Protein AF-A0AAU1J8G9-F1 (afdb_monomer)

Sequence (171 aa):
MGAATAKGRSGSGVTAVNTVGAALVTLKVFKEPTAASVRTTIDVSLQAAAEKAVHDQRVGGKPAGVVSIDRPNGHVRAVAYDGPDGDIVVNAAKAPGSTMKISTSAALFDQAGMTPDSTGSLQHDAGGLRRGVPQRGGRAGQPERHAPAGVRRVLLYRLRQGRFRPPRPRW

Secondary structure (DSSP, 8-state):
-----EEEEP-EEEEEE-TTS-EEEEEEEEEPPEEE-------HHHHHHHHHHHT-GGGTT--EEEEEEETTTTEEEEEEEESTTS-TTTS-----GGGGHHHHHHHHHHHH---TT-----------------------------PPP----------------------

Structure (mmCIF, N/CA/C/O backbone):
data_AF-A0AAU1J8G9-F1
#
_entry.id   AF-A0AAU1J8G9-F1
#
loop_
_atom_site.group_PDB
_atom_site.id
_atom_site.type_symbol
_atom_site.label_atom_id
_atom_site.label_alt_id
_atom_site.label_comp_id
_atom_site.label_asym_id
_atom_site.label_entity_id
_atom_site.label_seq_id
_atom_site.pdbx_PDB_ins_code
_atom_site.Cartn_x
_atom_site.Cartn_y
_atom_site.Cartn_z
_atom_site.occupancy
_atom_site.B_iso_or_equiv
_atom_site.auth_seq_id
_atom_site.auth_comp_id
_atom_site.auth_asym_id
_atom_site.auth_atom_id
_atom_site.pdbx_PDB_model_num
ATOM 1 N N . MET A 1 1 ? -6.544 -7.045 19.266 1.00 33.72 1 MET A N 1
ATOM 2 C CA . MET A 1 1 ? -7.424 -7.272 18.098 1.00 33.72 1 MET A CA 1
ATOM 3 C C . MET A 1 1 ? -8.223 -6.001 17.860 1.00 33.72 1 MET A C 1
ATOM 5 O O . MET A 1 1 ? -9.094 -5.701 18.662 1.00 33.72 1 MET A O 1
ATOM 9 N N . GLY A 1 2 ? -7.885 -5.214 16.839 1.00 35.06 2 GLY A N 1
ATOM 10 C CA . GLY A 1 2 ? -8.663 -4.033 16.455 1.00 35.06 2 GLY A CA 1
ATOM 11 C C . GLY A 1 2 ? -9.574 -4.392 15.290 1.00 35.06 2 GLY A C 1
ATOM 12 O O . GLY A 1 2 ? -9.116 -4.442 14.154 1.00 35.06 2 GLY A O 1
ATOM 13 N N . ALA A 1 3 ? -10.838 -4.710 15.561 1.00 38.41 3 ALA A N 1
ATOM 14 C CA . ALA A 1 3 ? -11.833 -4.852 14.505 1.00 38.41 3 ALA A CA 1
ATOM 15 C C . ALA A 1 3 ? -12.277 -3.445 14.085 1.00 38.41 3 ALA A C 1
ATOM 17 O O . ALA A 1 3 ? -12.846 -2.712 14.890 1.00 38.41 3 ALA A O 1
ATOM 18 N N . ALA A 1 4 ? -12.006 -3.055 12.839 1.00 49.69 4 ALA A N 1
ATOM 19 C CA . ALA A 1 4 ? -12.605 -1.856 12.270 1.00 49.69 4 ALA A CA 1
ATOM 20 C C . ALA A 1 4 ? -14.124 -2.066 12.176 1.00 49.69 4 ALA A C 1
ATOM 22 O O . ALA A 1 4 ? -14.587 -3.024 11.550 1.00 49.69 4 ALA A O 1
ATOM 23 N N . THR A 1 5 ? -14.905 -1.198 12.816 1.00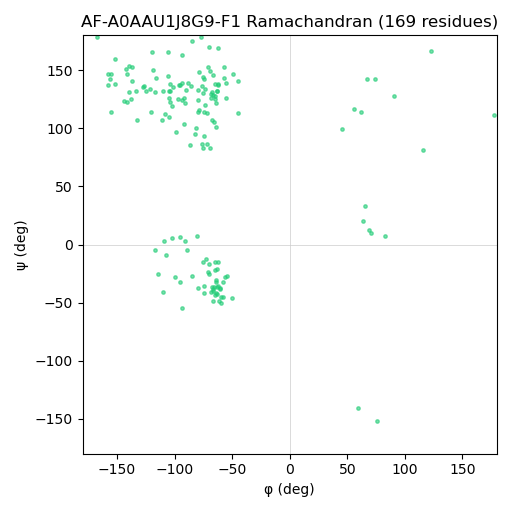 46.81 5 THR A N 1
ATOM 24 C CA . THR A 1 5 ? -16.365 -1.303 12.833 1.00 46.81 5 THR A CA 1
ATOM 25 C C . THR A 1 5 ? -16.914 -0.876 11.474 1.00 46.81 5 THR A C 1
ATOM 27 O O . THR A 1 5 ? -17.137 0.307 11.221 1.00 46.81 5 THR A O 1
ATOM 30 N N . ALA A 1 6 ? -17.131 -1.829 10.566 1.00 63.34 6 ALA A N 1
ATOM 31 C CA . ALA A 1 6 ? -17.931 -1.546 9.383 1.00 63.34 6 ALA A CA 1
ATOM 32 C C . ALA A 1 6 ? -19.378 -1.271 9.805 1.00 63.34 6 ALA A C 1
ATOM 34 O O . ALA A 1 6 ? -19.894 -1.851 10.767 1.00 63.34 6 ALA A O 1
ATOM 35 N N . LYS A 1 7 ? -20.046 -0.364 9.085 1.00 68.94 7 LYS A N 1
ATOM 36 C CA . LYS A 1 7 ? -21.428 0.002 9.387 1.00 68.94 7 LYS A CA 1
ATOM 37 C C . LYS A 1 7 ? -22.326 -1.214 9.143 1.00 68.94 7 LYS A C 1
ATOM 39 O O . LYS A 1 7 ? -22.566 -1.608 8.005 1.00 68.94 7 LYS A O 1
ATOM 44 N N . GLY A 1 8 ? -22.769 -1.823 10.238 1.00 72.38 8 GLY A N 1
ATOM 45 C CA . GLY A 1 8 ? -23.699 -2.942 10.240 1.00 72.38 8 GLY A CA 1
ATOM 46 C C . GLY A 1 8 ? -25.061 -2.587 9.641 1.00 72.38 8 GLY A C 1
ATOM 47 O O . GLY A 1 8 ? -25.383 -1.415 9.425 1.00 72.38 8 GLY A O 1
ATOM 48 N N . ARG A 1 9 ? -25.896 -3.598 9.391 1.00 82.81 9 ARG A N 1
ATOM 49 C CA . ARG A 1 9 ? -27.294 -3.359 9.002 1.00 82.81 9 ARG A CA 1
ATOM 50 C C . ARG A 1 9 ? -28.095 -2.941 10.228 1.00 82.81 9 ARG A C 1
ATOM 52 O O . ARG A 1 9 ? -28.062 -3.631 11.243 1.00 82.81 9 ARG A O 1
ATOM 59 N N . SER A 1 10 ? -28.844 -1.847 10.105 1.00 82.88 10 SER A N 1
ATOM 60 C CA . SER A 1 10 ? -29.753 -1.393 11.157 1.00 82.88 10 SER A CA 1
ATOM 61 C C . SER A 1 10 ? -30.841 -2.431 11.434 1.00 82.88 10 SER A C 1
ATOM 63 O O . SER A 1 10 ? -31.419 -3.015 10.509 1.00 82.88 10 SER A O 1
ATOM 65 N N . GLY A 1 11 ? -31.116 -2.626 12.721 1.00 80.81 11 GLY A N 1
ATOM 66 C CA . GLY A 1 11 ? -32.290 -3.336 13.208 1.00 80.81 11 GLY A CA 1
ATOM 67 C C . GLY A 1 11 ? -33.514 -2.423 13.304 1.00 80.81 11 GLY A C 1
ATOM 68 O O . GLY A 1 11 ? -33.422 -1.214 13.092 1.00 80.81 11 GLY A O 1
ATOM 69 N N . SER A 1 12 ? -34.660 -3.002 13.645 1.00 85.50 12 SER A N 1
ATOM 70 C CA . SER A 1 12 ? -35.920 -2.288 13.874 1.00 85.50 12 SER A CA 1
ATOM 71 C C . SER A 1 12 ? -36.629 -2.842 15.107 1.00 85.50 12 SER A C 1
ATOM 73 O O . SER A 1 12 ? -36.658 -4.057 15.312 1.00 85.50 12 SER A O 1
ATOM 75 N N . GLY A 1 13 ? -37.239 -1.965 15.901 1.00 86.25 13 GLY A N 1
ATOM 76 C CA . GLY A 1 13 ? -37.965 -2.318 17.119 1.00 86.25 13 GLY A CA 1
ATOM 77 C C . GLY A 1 13 ? -38.807 -1.155 17.639 1.00 86.25 13 GLY A C 1
ATOM 78 O O . GLY A 1 13 ? -38.809 -0.075 17.050 1.00 86.25 13 GLY A O 1
ATOM 79 N N . VAL A 1 14 ? -39.521 -1.393 18.736 1.00 86.50 14 VAL A N 1
ATOM 80 C CA . VAL A 1 14 ? -40.373 -0.416 19.421 1.00 86.50 14 VAL A CA 1
ATOM 81 C C . VAL A 1 14 ? -39.839 -0.184 20.825 1.00 86.50 14 VAL A C 1
ATOM 83 O O . VAL A 1 14 ? -39.609 -1.132 21.581 1.00 86.50 14 VAL A O 1
ATOM 86 N N . THR A 1 15 ? -39.697 1.086 21.181 1.00 85.81 15 THR A N 1
ATOM 87 C CA . THR A 1 15 ? -39.261 1.559 22.495 1.00 85.81 15 THR A CA 1
ATOM 88 C C . THR A 1 15 ? -40.339 2.450 23.091 1.00 85.81 15 THR A C 1
ATOM 90 O O . THR A 1 15 ? -40.854 3.343 22.421 1.00 85.81 15 THR A O 1
ATOM 93 N N . ALA A 1 16 ? -40.668 2.230 24.362 1.00 86.19 16 ALA A N 1
ATOM 94 C CA . ALA A 1 16 ? -41.433 3.201 25.129 1.00 86.19 16 ALA A CA 1
ATOM 95 C C . ALA A 1 16 ? -40.520 4.386 25.464 1.00 86.19 16 ALA A C 1
ATOM 97 O O . ALA A 1 16 ? -39.386 4.182 25.903 1.00 86.19 16 ALA A O 1
ATOM 98 N N . VAL A 1 17 ? -41.008 5.609 25.271 1.00 90.06 17 VAL A N 1
ATOM 99 C CA . VAL A 1 17 ? -40.298 6.846 25.621 1.00 90.06 17 VAL A CA 1
ATOM 100 C C . VAL A 1 17 ? -41.093 7.632 26.660 1.00 90.06 17 VAL A C 1
ATOM 102 O O . VAL A 1 17 ? -42.319 7.538 26.705 1.00 90.06 17 VAL A O 1
ATOM 105 N N . ASN A 1 18 ? -40.405 8.389 27.511 1.00 87.75 18 ASN A N 1
ATOM 106 C CA . ASN A 1 18 ? -41.048 9.301 28.452 1.00 87.75 18 ASN A CA 1
ATOM 107 C C . ASN A 1 18 ? -41.535 10.586 27.750 1.00 87.75 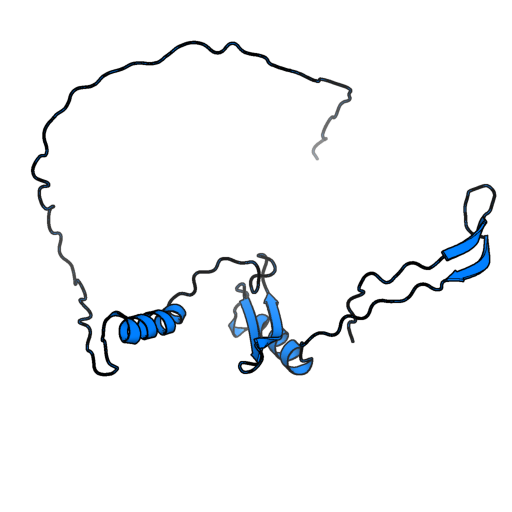18 ASN A C 1
ATOM 109 O O . ASN A 1 18 ? -41.311 10.793 26.557 1.00 87.75 18 ASN A O 1
ATOM 113 N N . THR A 1 19 ? -42.171 11.483 28.504 1.00 85.94 19 THR A N 1
ATOM 114 C CA . THR A 1 19 ? -42.718 12.758 28.000 1.00 85.94 19 THR A CA 1
ATOM 115 C C . THR A 1 19 ? -41.671 13.721 27.435 1.00 85.94 19 THR A C 1
ATOM 117 O O . THR A 1 19 ? -42.030 14.655 26.725 1.00 85.94 19 THR A O 1
ATOM 120 N N . VAL A 1 20 ? -40.386 13.490 27.708 1.00 88.25 20 VAL A N 1
ATOM 121 C CA . VAL A 1 20 ? -39.252 14.284 27.205 1.00 88.25 20 VAL A CA 1
ATOM 122 C C . VAL A 1 20 ? -38.537 13.567 26.045 1.00 88.25 20 VAL A C 1
ATOM 124 O O . VAL A 1 20 ? -37.502 14.025 25.567 1.00 88.25 20 VAL A O 1
ATOM 127 N N . GLY A 1 21 ? -39.077 12.433 25.579 1.00 78.12 21 GLY A N 1
ATOM 128 C CA . GLY A 1 21 ? -38.540 11.645 24.469 1.00 78.12 21 GLY A CA 1
ATOM 129 C C . GLY A 1 21 ? -37.400 10.690 24.841 1.00 78.12 21 GLY A C 1
ATOM 130 O O . GLY A 1 21 ? -36.819 10.070 23.952 1.00 78.12 21 GLY A O 1
ATOM 131 N N . ALA A 1 22 ? -37.074 10.531 26.127 1.00 80.38 22 ALA A N 1
ATOM 132 C CA . ALA A 1 22 ? -36.039 9.595 26.561 1.00 80.38 22 ALA A CA 1
ATOM 133 C C . ALA A 1 22 ? -36.578 8.158 26.597 1.00 80.38 22 ALA A C 1
ATOM 135 O O . ALA A 1 22 ? -37.654 7.907 27.141 1.00 80.38 22 ALA A O 1
ATOM 136 N N . ALA A 1 23 ? -35.827 7.209 26.036 1.00 81.44 23 ALA A N 1
ATOM 137 C CA . ALA A 1 23 ? -36.204 5.798 26.017 1.00 81.44 23 ALA A CA 1
ATOM 138 C C . ALA A 1 23 ? -36.238 5.203 27.434 1.00 81.44 23 ALA A C 1
ATOM 140 O O . ALA A 1 23 ? -35.267 5.305 28.179 1.00 81.44 23 ALA A O 1
ATOM 141 N N . LEU A 1 24 ? -37.359 4.571 27.784 1.00 83.44 24 LEU A N 1
ATOM 142 C CA . LEU A 1 24 ? -37.583 3.881 29.055 1.00 83.44 24 LEU A CA 1
ATOM 143 C C . LEU A 1 24 ? -37.247 2.394 28.935 1.00 83.44 24 LEU A C 1
ATOM 145 O O . LEU A 1 24 ? -36.453 1.868 29.708 1.00 83.44 24 LEU A O 1
ATOM 149 N N . VAL A 1 25 ? -37.858 1.710 27.963 1.00 81.38 25 VAL A N 1
ATOM 150 C CA . VAL A 1 25 ? -37.674 0.269 27.753 1.00 81.38 25 VAL A CA 1
ATOM 151 C C . VAL A 1 25 ? -37.974 -0.122 26.308 1.00 81.38 25 VAL A C 1
ATOM 153 O O . VAL A 1 25 ? -38.902 0.398 25.684 1.00 81.38 25 VAL A O 1
ATOM 156 N N . THR A 1 26 ? -37.193 -1.058 25.770 1.00 81.31 26 THR A N 1
ATOM 157 C CA . THR A 1 26 ? -37.462 -1.681 24.470 1.00 81.31 26 THR A CA 1
ATOM 158 C C . THR A 1 26 ? -38.522 -2.755 24.644 1.00 81.31 26 THR A C 1
ATOM 160 O O . THR A 1 26 ? -38.290 -3.764 25.301 1.00 81.31 26 THR A O 1
ATOM 163 N N . LEU A 1 27 ? -39.692 -2.536 24.050 1.00 84.25 27 LEU A N 1
ATOM 164 C CA . LEU A 1 27 ? -40.839 -3.434 24.168 1.00 84.25 27 LEU A CA 1
ATOM 165 C C . LEU A 1 27 ? -40.709 -4.635 23.232 1.00 84.25 27 LEU A C 1
ATOM 167 O O . LEU A 1 27 ? -41.101 -5.751 23.574 1.00 84.25 27 LEU A O 1
ATOM 171 N N . LYS A 1 28 ? -40.174 -4.410 22.028 1.00 82.00 28 LYS A N 1
ATOM 172 C CA . LYS A 1 28 ? -40.033 -5.468 21.028 1.00 82.00 28 LYS A CA 1
ATOM 173 C C . LYS A 1 28 ? -38.959 -5.131 20.008 1.00 82.00 28 LYS A C 1
ATOM 175 O O . LYS A 1 28 ? -38.917 -4.017 19.496 1.00 82.00 28 LYS A O 1
ATOM 180 N N . VAL A 1 29 ? -38.145 -6.118 19.657 1.00 85.56 29 VAL A N 1
ATOM 181 C CA . VAL A 1 29 ? -37.242 -6.062 18.503 1.00 85.56 29 VAL A CA 1
ATOM 182 C C . VAL A 1 29 ? -37.837 -6.938 17.403 1.00 85.56 29 VAL A C 1
ATOM 184 O O . VAL A 1 29 ? -38.171 -8.095 17.647 1.00 85.56 29 VAL A O 1
ATOM 187 N N . PHE A 1 30 ? -38.013 -6.374 16.208 1.00 85.62 30 PHE A N 1
ATOM 188 C CA . PHE A 1 30 ? -38.502 -7.094 15.024 1.00 85.62 30 PHE A CA 1
ATOM 189 C C . PHE A 1 30 ? -37.356 -7.596 14.150 1.00 85.62 30 PHE A C 1
ATOM 191 O O . PHE A 1 30 ? -37.468 -8.630 13.500 1.00 85.62 30 PHE A O 1
ATOM 198 N N . LYS A 1 31 ? -36.253 -6.847 14.124 1.00 86.69 31 LYS A N 1
ATOM 199 C CA . LYS A 1 31 ? -35.049 -7.194 13.381 1.00 86.69 31 LYS A CA 1
ATOM 200 C C . LYS A 1 31 ? -33.843 -6.750 14.179 1.00 86.69 31 LYS A C 1
ATOM 202 O O . LYS A 1 31 ? -33.732 -5.571 14.508 1.00 86.69 31 LYS A O 1
ATOM 207 N N . GLU A 1 32 ? -32.948 -7.678 14.471 1.00 83.94 32 GLU A N 1
ATOM 208 C CA . GLU A 1 32 ? -31.725 -7.357 15.193 1.00 83.94 32 GLU A CA 1
ATOM 209 C C . GLU A 1 32 ? -30.725 -6.622 14.289 1.00 83.94 32 GLU A C 1
ATOM 211 O O . GLU A 1 32 ? -30.619 -6.933 13.095 1.00 83.94 32 GLU A O 1
ATOM 216 N N . PRO A 1 33 ? -29.984 -5.637 14.826 1.00 79.69 33 PRO A N 1
ATOM 217 C CA . PRO A 1 33 ? -28.862 -5.051 14.114 1.00 79.69 33 PRO A CA 1
ATOM 218 C C . PRO A 1 33 ? -27.787 -6.115 13.890 1.00 79.69 33 PRO A C 1
ATOM 220 O O . PRO A 1 33 ? -27.393 -6.815 14.818 1.00 79.69 33 PRO A O 1
ATOM 223 N N . THR A 1 34 ? -27.271 -6.219 12.669 1.00 84.62 34 THR A N 1
ATOM 224 C CA . THR A 1 34 ? -26.154 -7.125 12.371 1.00 84.62 34 THR A CA 1
ATOM 225 C C . THR A 1 34 ? -24.877 -6.313 12.276 1.00 84.62 34 THR A C 1
ATOM 227 O O . THR A 1 34 ? -24.779 -5.445 11.407 1.00 84.62 34 THR A O 1
ATOM 230 N N . ALA A 1 35 ? -23.895 -6.600 13.131 1.00 80.94 35 ALA A N 1
ATOM 231 C CA . ALA A 1 35 ? -22.566 -6.008 13.022 1.00 80.94 35 ALA A CA 1
ATOM 232 C C . ALA A 1 35 ? -21.912 -6.419 11.694 1.00 80.94 35 ALA A C 1
ATOM 234 O O . ALA A 1 35 ? -21.999 -7.577 11.286 1.00 80.94 35 ALA A O 1
ATOM 235 N N . ALA A 1 36 ? -21.265 -5.477 11.009 1.00 79.44 36 ALA A N 1
ATOM 236 C CA . ALA A 1 36 ? -20.472 -5.811 9.836 1.00 79.44 36 ALA A CA 1
ATOM 237 C C . ALA A 1 36 ? -19.034 -6.122 10.263 1.00 79.44 36 ALA A C 1
ATOM 239 O O . ALA A 1 36 ? -18.423 -5.375 11.027 1.00 79.44 36 ALA A O 1
ATOM 240 N N . SER A 1 37 ? -18.497 -7.225 9.747 1.00 83.88 37 SER A N 1
ATOM 241 C CA . SER A 1 37 ? -17.096 -7.605 9.906 1.00 83.88 37 SER A CA 1
ATOM 242 C C . SER A 1 37 ? -16.337 -7.335 8.613 1.00 83.88 37 SER A C 1
ATOM 244 O O . SER A 1 37 ? -16.775 -7.765 7.544 1.00 83.88 37 SER A O 1
ATOM 246 N N . VAL A 1 38 ? -15.177 -6.688 8.708 1.00 87.31 38 VAL A N 1
ATOM 247 C CA . VAL A 1 38 ? -14.237 -6.553 7.590 1.00 87.31 38 VAL A CA 1
ATOM 248 C C . VAL A 1 38 ? -13.089 -7.518 7.817 1.00 87.31 38 VAL A C 1
ATOM 250 O O . VAL A 1 38 ? -12.415 -7.454 8.844 1.00 87.31 38 VAL A O 1
ATOM 253 N N . ARG A 1 39 ? -12.857 -8.408 6.852 1.00 90.69 39 ARG A N 1
ATOM 254 C CA . ARG A 1 39 ? -11.647 -9.227 6.818 1.00 90.69 39 ARG A CA 1
ATOM 255 C C . ARG A 1 39 ? -10.597 -8.497 5.993 1.00 90.69 39 ARG A C 1
ATOM 257 O O . ARG A 1 39 ? -10.864 -8.129 4.854 1.00 90.69 39 ARG A O 1
ATOM 264 N N . THR A 1 40 ? -9.419 -8.302 6.568 1.00 94.06 40 THR A N 1
ATOM 265 C CA . THR A 1 40 ? -8.280 -7.682 5.886 1.00 94.06 40 THR A CA 1
ATOM 266 C C . THR A 1 40 ? -7.240 -8.739 5.521 1.00 94.06 40 THR A C 1
ATOM 268 O O . THR A 1 40 ? -7.275 -9.870 6.012 1.00 94.06 40 THR A O 1
ATOM 271 N N . THR A 1 41 ? -6.307 -8.366 4.650 1.00 96.88 41 THR A N 1
ATOM 272 C CA . THR A 1 41 ? -5.125 -9.167 4.298 1.00 96.88 41 THR A CA 1
ATOM 273 C C . THR A 1 41 ? -3.915 -8.857 5.184 1.00 96.88 41 THR A C 1
ATOM 275 O O . THR A 1 41 ? -2.835 -9.407 4.964 1.00 96.88 41 THR A O 1
ATOM 278 N N . ILE A 1 42 ? -4.088 -7.972 6.171 1.00 97.31 42 ILE A N 1
ATOM 279 C CA . ILE A 1 42 ? -3.020 -7.516 7.055 1.00 97.31 42 ILE A CA 1
ATOM 280 C C . ILE A 1 42 ? -2.549 -8.674 7.926 1.00 97.31 42 ILE A C 1
ATOM 282 O O . ILE A 1 42 ? -3.334 -9.348 8.594 1.00 97.31 42 ILE A O 1
ATOM 286 N N . ASP A 1 43 ? -1.242 -8.875 7.916 1.00 97.62 43 ASP A N 1
ATOM 287 C CA . ASP A 1 43 ? -0.555 -9.791 8.798 1.00 97.62 43 ASP A CA 1
ATOM 288 C C . ASP A 1 43 ? -0.129 -9.041 10.061 1.00 97.62 43 ASP A C 1
ATOM 290 O O . ASP A 1 43 ? 0.586 -8.042 9.997 1.00 97.62 43 ASP A O 1
ATOM 294 N N . VAL A 1 44 ? -0.584 -9.515 11.219 1.00 97.31 44 VAL A N 1
ATOM 295 C CA . VAL A 1 44 ? -0.397 -8.816 12.498 1.00 97.31 44 VAL A CA 1
ATOM 296 C C . VAL A 1 44 ? 1.082 -8.691 12.866 1.00 97.31 44 VAL A C 1
ATOM 298 O O . VAL A 1 44 ? 1.498 -7.665 13.404 1.00 97.31 44 VAL A O 1
ATOM 301 N N . SER A 1 45 ? 1.890 -9.707 12.560 1.00 97.88 45 SER A N 1
ATOM 302 C CA . SER A 1 45 ? 3.315 -9.701 12.885 1.00 97.88 45 SER A CA 1
ATOM 303 C C . SER A 1 45 ? 4.090 -8.767 11.961 1.00 97.88 45 SER A C 1
ATOM 305 O O . SER A 1 45 ? 4.928 -8.000 12.441 1.00 97.88 45 SER A O 1
ATOM 307 N N . LEU A 1 46 ? 3.786 -8.767 10.657 1.00 97.75 46 LEU A N 1
ATOM 308 C CA . LEU A 1 46 ? 4.396 -7.802 9.735 1.00 97.75 46 LEU A CA 1
ATOM 309 C C . LEU A 1 46 ? 3.958 -6.367 10.039 1.00 97.75 46 LEU A C 1
ATOM 311 O O . LEU A 1 46 ? 4.773 -5.455 9.925 1.00 97.75 46 LEU A O 1
ATOM 315 N N . GLN A 1 47 ? 2.707 -6.162 10.450 1.00 98.12 47 GLN A N 1
ATOM 316 C CA . GLN A 1 47 ? 2.198 -4.843 10.814 1.00 98.12 47 GLN A CA 1
ATOM 317 C C . GLN A 1 47 ? 2.964 -4.255 12.006 1.00 98.12 47 GLN A C 1
ATOM 319 O O . GLN A 1 47 ? 3.476 -3.142 11.913 1.00 98.12 47 GLN A O 1
ATOM 324 N N . ALA A 1 48 ? 3.142 -5.032 13.079 1.00 98.19 48 ALA A N 1
ATOM 325 C CA . ALA A 1 48 ? 3.924 -4.601 14.239 1.00 98.19 48 ALA A CA 1
ATOM 326 C C . ALA A 1 48 ? 5.391 -4.293 13.874 1.00 98.19 48 ALA A C 1
ATOM 328 O O . ALA A 1 48 ? 5.991 -3.345 14.385 1.00 98.19 48 ALA A O 1
ATOM 329 N N . ALA A 1 49 ? 5.978 -5.075 12.962 1.00 98.19 49 ALA A N 1
ATOM 330 C CA . ALA A 1 49 ? 7.324 -4.813 12.461 1.00 98.19 49 ALA A CA 1
ATOM 331 C C . ALA A 1 49 ? 7.397 -3.519 11.629 1.00 98.19 49 ALA A C 1
ATOM 333 O O . ALA A 1 49 ? 8.357 -2.761 11.772 1.00 98.19 49 ALA A O 1
ATOM 334 N N . ALA A 1 50 ? 6.393 -3.248 10.792 1.00 97.31 50 ALA A N 1
ATOM 335 C CA . ALA A 1 50 ? 6.316 -2.030 9.988 1.00 97.31 50 ALA A CA 1
ATOM 336 C C . ALA A 1 50 ? 6.176 -0.777 10.867 1.00 97.31 50 ALA A C 1
ATOM 338 O O . ALA A 1 50 ? 6.895 0.197 10.652 1.00 97.31 50 ALA A O 1
ATOM 339 N N . GLU A 1 51 ? 5.326 -0.826 11.897 1.00 96.38 51 GLU A N 1
ATOM 340 C CA . GLU A 1 51 ? 5.170 0.248 12.891 1.00 96.38 51 GLU A CA 1
ATOM 341 C C . GLU A 1 51 ? 6.484 0.522 13.628 1.00 96.38 51 GLU A C 1
ATOM 343 O O . GLU A 1 51 ? 6.932 1.664 13.727 1.00 96.38 51 GLU A O 1
ATOM 348 N N . LYS A 1 52 ? 7.182 -0.533 14.065 1.00 97.06 52 LYS A N 1
ATOM 349 C CA . LYS A 1 52 ? 8.508 -0.378 14.672 1.00 97.06 52 LYS A CA 1
ATOM 350 C C . LYS A 1 52 ? 9.516 0.248 13.705 1.00 97.06 52 LYS A C 1
ATOM 352 O O . LYS A 1 52 ? 10.355 1.035 14.134 1.00 97.06 52 LYS A O 1
ATOM 357 N N . ALA A 1 53 ? 9.460 -0.106 12.422 1.00 96.38 53 ALA A N 1
ATOM 358 C CA . ALA A 1 53 ? 10.407 0.378 11.425 1.00 96.38 53 ALA A CA 1
ATOM 359 C C . ALA A 1 53 ? 10.251 1.877 11.137 1.00 96.38 53 ALA A C 1
ATOM 361 O O . ALA A 1 53 ? 11.263 2.565 11.014 1.00 96.38 53 ALA A O 1
ATOM 362 N N . VAL A 1 54 ? 9.019 2.391 11.050 1.00 95.19 54 VAL A N 1
ATOM 363 C CA . VAL A 1 54 ? 8.787 3.826 10.795 1.00 95.19 54 VAL A CA 1
ATOM 364 C C . VAL A 1 54 ? 9.167 4.705 11.989 1.00 95.19 54 VAL A C 1
ATOM 366 O O . VAL A 1 54 ? 9.559 5.848 11.787 1.00 95.19 54 VAL A O 1
ATOM 369 N N . HIS A 1 55 ? 9.151 4.153 13.205 1.00 94.56 55 HIS A N 1
ATOM 370 C CA . HIS A 1 55 ? 9.601 4.828 14.429 1.00 94.56 55 HIS A CA 1
ATOM 371 C C . HIS A 1 55 ? 11.057 4.517 14.819 1.00 94.56 55 HIS A C 1
ATOM 373 O O . HIS A 1 55 ? 11.512 4.901 15.899 1.00 94.56 55 HIS A O 1
ATOM 379 N N . ASP A 1 56 ? 11.804 3.799 13.979 1.00 95.56 56 ASP A N 1
ATOM 380 C CA . ASP A 1 56 ? 13.190 3.456 14.278 1.00 95.56 56 ASP A CA 1
ATOM 381 C C . ASP A 1 56 ? 14.063 4.721 14.327 1.00 95.56 56 ASP A C 1
ATOM 383 O O . ASP A 1 56 ? 13.974 5.602 13.473 1.00 95.56 56 ASP A O 1
ATOM 387 N N . GLN A 1 57 ? 14.966 4.801 15.306 1.00 93.06 57 GLN A N 1
ATOM 388 C CA . GLN A 1 57 ? 15.851 5.954 15.497 1.00 93.06 57 GLN A CA 1
ATOM 389 C C . GLN A 1 57 ? 16.698 6.284 14.259 1.00 93.06 57 GLN A C 1
ATOM 391 O O . GLN A 1 57 ? 17.027 7.450 14.036 1.00 93.06 57 GLN A O 1
ATOM 396 N N . ARG A 1 58 ? 17.012 5.293 13.415 1.00 94.19 58 ARG A N 1
ATOM 397 C CA . ARG A 1 58 ? 17.748 5.481 12.151 1.00 94.19 58 ARG A CA 1
ATOM 398 C C . ARG A 1 58 ? 16.974 6.313 11.127 1.00 94.19 58 ARG A C 1
ATOM 400 O O . ARG A 1 58 ? 17.587 6.879 10.224 1.00 94.19 58 ARG A O 1
ATOM 407 N N . VAL A 1 59 ? 15.650 6.398 11.255 1.00 90.19 59 VAL A N 1
ATOM 408 C CA . VAL A 1 59 ? 14.801 7.288 10.448 1.00 90.19 59 VAL A CA 1
ATOM 409 C C . VAL A 1 59 ? 15.025 8.756 10.842 1.00 90.19 59 VAL A C 1
ATOM 411 O O . VAL A 1 59 ? 14.848 9.657 10.020 1.00 90.19 59 VAL A O 1
ATOM 414 N N . GLY A 1 60 ? 15.493 9.013 12.069 1.00 87.62 60 GLY A N 1
ATOM 415 C CA . GLY A 1 60 ? 15.908 10.341 12.523 1.00 87.62 60 GLY A CA 1
ATOM 416 C C . GLY A 1 60 ? 14.762 11.351 12.595 1.00 87.62 60 GLY A C 1
ATOM 417 O O . GLY A 1 60 ? 14.975 12.523 12.296 1.00 87.62 60 GLY A O 1
ATOM 418 N N . GLY A 1 61 ? 13.546 10.893 12.918 1.00 85.38 61 GLY A N 1
ATOM 419 C CA . GLY A 1 61 ? 12.346 11.737 13.023 1.00 85.38 61 GLY A CA 1
ATOM 420 C C . GLY A 1 61 ? 11.847 12.305 11.690 1.00 85.38 61 GLY A C 1
ATOM 421 O O . GLY A 1 61 ? 11.040 13.232 11.672 1.00 85.38 61 GLY A O 1
ATOM 422 N N . LYS A 1 62 ? 12.353 11.794 10.563 1.00 89.50 62 LYS A N 1
ATOM 423 C CA . LYS A 1 62 ? 11.891 12.187 9.231 1.00 89.50 62 LYS A CA 1
ATOM 424 C C . LYS A 1 62 ? 10.577 11.474 8.905 1.00 89.50 62 LYS A C 1
ATOM 426 O O . LYS A 1 62 ? 10.432 10.316 9.287 1.00 89.50 62 LYS A O 1
ATOM 431 N N . PRO A 1 63 ? 9.676 12.096 8.124 1.00 90.50 63 PRO A N 1
ATOM 432 C CA . PRO A 1 63 ? 8.487 11.411 7.640 1.00 90.50 63 PRO A CA 1
ATOM 433 C C . PRO A 1 63 ? 8.861 10.126 6.897 1.00 90.50 63 PRO A C 1
ATOM 435 O O . PRO A 1 63 ? 9.667 10.162 5.958 1.00 90.50 63 PRO A O 1
ATOM 438 N N . ALA A 1 64 ? 8.283 9.006 7.316 1.00 92.44 64 ALA A N 1
ATOM 439 C CA . ALA A 1 64 ? 8.628 7.680 6.825 1.00 92.44 64 ALA A CA 1
ATOM 440 C C . ALA A 1 64 ? 7.390 6.816 6.637 1.00 92.44 64 ALA A C 1
ATOM 442 O O . ALA A 1 64 ? 6.351 7.030 7.251 1.00 92.44 64 ALA A O 1
ATOM 443 N N . GLY A 1 65 ? 7.500 5.860 5.725 1.00 93.94 65 GLY A N 1
ATOM 444 C CA . GLY A 1 65 ? 6.387 5.045 5.283 1.00 93.94 65 GLY A CA 1
ATOM 445 C C . GLY A 1 65 ? 6.877 3.687 4.818 1.00 93.94 65 GLY A C 1
ATOM 446 O O . GLY A 1 65 ? 7.907 3.596 4.147 1.00 93.94 65 GLY A O 1
ATOM 447 N N . VAL A 1 66 ? 6.150 2.639 5.184 1.00 95.38 66 VAL A N 1
ATOM 448 C CA . VAL A 1 66 ? 6.431 1.256 4.806 1.00 95.38 66 VAL A CA 1
ATOM 449 C C . VAL A 1 66 ? 5.142 0.598 4.336 1.00 95.38 66 VAL A C 1
ATOM 451 O O . VAL A 1 66 ? 4.117 0.649 5.014 1.00 95.38 66 VAL A O 1
ATOM 454 N N . VAL A 1 67 ? 5.224 -0.071 3.189 1.00 96.38 67 VAL A N 1
ATOM 455 C CA . VAL A 1 67 ? 4.187 -0.972 2.686 1.00 96.38 67 VAL A CA 1
ATOM 456 C C . VAL A 1 67 ? 4.833 -2.322 2.413 1.00 96.38 67 VAL A C 1
ATOM 458 O O . VAL A 1 67 ? 5.880 -2.397 1.770 1.00 96.38 67 VAL A O 1
ATOM 461 N N . SER A 1 68 ? 4.206 -3.391 2.894 1.00 97.06 68 SER A N 1
ATOM 462 C CA . SER A 1 68 ? 4.573 -4.763 2.551 1.00 97.06 68 SER A CA 1
ATOM 463 C C . SER A 1 68 ? 3.487 -5.382 1.682 1.00 97.06 68 SER A C 1
ATOM 465 O O . SER A 1 68 ? 2.301 -5.293 2.010 1.00 97.06 68 SER A O 1
ATOM 467 N N . ILE A 1 69 ? 3.897 -6.013 0.582 1.00 97.19 69 ILE A N 1
ATOM 468 C CA . ILE A 1 69 ? 3.001 -6.625 -0.398 1.00 97.19 69 ILE A CA 1
ATOM 469 C C . ILE A 1 69 ? 3.434 -8.069 -0.635 1.00 97.19 69 ILE A C 1
ATOM 471 O O . ILE A 1 69 ? 4.616 -8.365 -0.819 1.00 97.19 69 ILE A O 1
ATOM 475 N N . ASP A 1 70 ? 2.458 -8.962 -0.669 1.00 96.75 70 ASP A N 1
ATOM 476 C CA . ASP A 1 70 ? 2.625 -10.347 -1.074 1.00 96.75 70 ASP A CA 1
ATOM 477 C C . ASP A 1 70 ? 2.599 -10.435 -2.609 1.00 96.75 70 ASP A C 1
ATOM 479 O O . ASP A 1 70 ? 1.553 -10.347 -3.248 1.00 96.75 70 ASP A O 1
ATOM 483 N N . ARG A 1 71 ? 3.786 -10.526 -3.219 1.00 95.69 71 ARG A N 1
ATOM 484 C CA . ARG A 1 71 ? 3.991 -10.394 -4.675 1.00 95.69 71 ARG A CA 1
ATOM 485 C C . ARG A 1 71 ? 3.067 -11.270 -5.540 1.00 95.69 71 ARG A C 1
ATOM 487 O O . ARG A 1 71 ? 2.554 -10.740 -6.520 1.00 95.69 71 ARG A O 1
ATOM 494 N N . PRO A 1 72 ? 2.858 -12.569 -5.240 1.00 95.38 72 PRO A N 1
ATOM 495 C CA . PRO A 1 72 ? 2.039 -13.447 -6.076 1.00 95.38 72 PRO A CA 1
ATOM 496 C C . PRO A 1 72 ? 0.557 -13.063 -6.161 1.00 95.38 72 PRO A C 1
ATOM 498 O O . PRO A 1 72 ? -0.059 -13.303 -7.192 1.00 95.38 72 PRO A O 1
ATOM 501 N N . ASN A 1 73 ? -0.028 -12.494 -5.103 1.00 95.31 73 ASN A N 1
ATOM 502 C CA . ASN A 1 73 ? -1.464 -12.170 -5.050 1.00 95.31 73 ASN A CA 1
ATOM 503 C C . ASN A 1 73 ? -1.752 -10.664 -4.917 1.00 95.31 73 ASN A C 1
ATOM 505 O O . ASN A 1 73 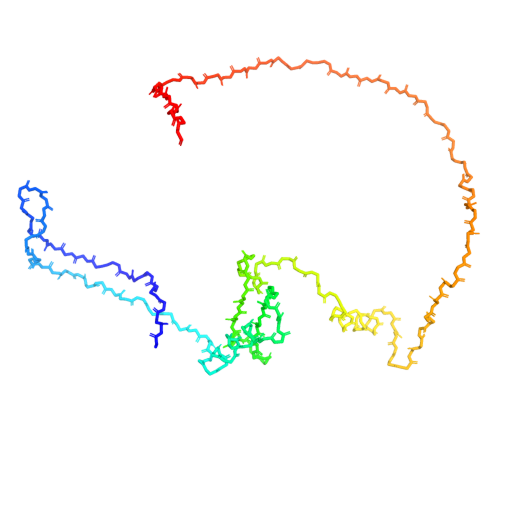? -2.910 -10.257 -4.947 1.00 95.31 73 ASN A O 1
ATOM 509 N N . GLY A 1 74 ? -0.717 -9.835 -4.770 1.00 96.44 74 GLY A N 1
ATOM 510 C CA . GLY A 1 74 ? -0.836 -8.387 -4.615 1.00 96.44 74 GLY A CA 1
ATOM 511 C C . GLY A 1 74 ? -1.426 -7.947 -3.274 1.00 96.44 74 GLY A C 1
ATOM 512 O O . GLY A 1 74 ? -1.751 -6.772 -3.112 1.00 96.44 74 GLY A O 1
ATOM 513 N N . HIS A 1 75 ? -1.588 -8.850 -2.303 1.00 97.69 75 HIS A N 1
ATOM 514 C CA . HIS A 1 75 ? -2.170 -8.499 -1.016 1.00 97.69 75 HIS A CA 1
ATOM 515 C C . HIS A 1 75 ? -1.251 -7.576 -0.229 1.00 97.69 75 HIS A C 1
ATOM 517 O O . HIS A 1 75 ? -0.080 -7.877 0.000 1.00 97.69 75 HIS A O 1
ATOM 523 N N . VAL A 1 76 ? -1.819 -6.493 0.288 1.00 97.12 76 VAL A N 1
ATOM 524 C CA . VAL A 1 76 ? -1.140 -5.654 1.268 1.00 97.12 76 VAL A CA 1
ATOM 525 C C . VAL A 1 76 ? -1.114 -6.395 2.602 1.00 97.12 76 VAL A C 1
ATOM 527 O O . VAL A 1 76 ? -2.164 -6.748 3.147 1.00 97.12 76 VAL A O 1
ATOM 530 N N . ARG A 1 77 ? 0.088 -6.660 3.114 1.00 97.62 77 ARG A N 1
ATOM 531 C CA . ARG A 1 77 ? 0.310 -7.408 4.361 1.00 97.62 77 ARG A CA 1
ATOM 532 C C . ARG A 1 77 ? 0.592 -6.495 5.543 1.00 97.62 77 ARG A C 1
ATOM 534 O O . ARG A 1 77 ? 0.276 -6.872 6.662 1.00 97.62 77 ARG A O 1
ATOM 541 N N . ALA A 1 78 ? 1.151 -5.314 5.302 1.00 97.88 78 ALA A N 1
ATOM 542 C CA . ALA A 1 78 ? 1.368 -4.299 6.325 1.00 97.88 78 ALA A CA 1
ATOM 543 C C . ALA A 1 78 ? 1.438 -2.908 5.693 1.00 97.88 78 ALA A C 1
ATOM 545 O O . ALA A 1 78 ? 1.944 -2.765 4.575 1.00 97.88 78 ALA A O 1
ATOM 546 N N . VAL A 1 79 ? 0.961 -1.902 6.423 1.00 96.44 79 VAL A N 1
ATOM 547 C CA . VAL A 1 79 ? 1.054 -0.481 6.065 1.00 96.44 79 VAL A CA 1
ATOM 548 C C . VAL A 1 79 ? 1.319 0.307 7.337 1.00 96.44 79 VAL A C 1
ATOM 550 O O . VAL A 1 79 ? 0.533 0.236 8.277 1.00 96.44 79 VAL A O 1
ATOM 553 N N . ALA A 1 80 ? 2.407 1.065 7.374 1.00 95.81 80 ALA A N 1
ATOM 554 C CA . ALA A 1 80 ? 2.721 1.950 8.488 1.00 95.81 80 ALA A CA 1
ATOM 555 C C . ALA A 1 80 ? 3.347 3.242 7.971 1.00 95.81 80 ALA A C 1
ATOM 557 O O . ALA A 1 80 ? 4.017 3.247 6.936 1.00 95.81 80 ALA A O 1
ATOM 558 N N . TYR A 1 81 ? 3.144 4.332 8.698 1.00 94.81 81 TYR A N 1
ATOM 559 C CA . TYR A 1 81 ? 3.752 5.620 8.402 1.00 94.81 81 TYR A CA 1
ATOM 560 C C . TYR A 1 81 ? 3.932 6.446 9.675 1.00 94.81 81 TYR A C 1
ATOM 562 O O . TYR A 1 81 ? 3.259 6.211 10.675 1.00 94.81 81 TYR A O 1
ATOM 570 N N . ASP A 1 82 ? 4.831 7.421 9.606 1.00 92.31 82 ASP A N 1
ATOM 571 C CA . ASP A 1 82 ? 5.086 8.418 10.639 1.00 92.31 82 ASP A CA 1
ATOM 572 C C . ASP A 1 82 ? 5.349 9.787 9.988 1.00 92.31 82 ASP A C 1
ATOM 574 O O . ASP A 1 82 ? 5.910 9.863 8.888 1.00 92.31 82 ASP A O 1
ATOM 578 N N . GLY A 1 83 ? 4.945 10.869 10.657 1.00 85.75 83 GLY A N 1
ATOM 579 C CA . GLY A 1 83 ? 5.143 12.251 10.204 1.00 85.75 83 GLY A CA 1
ATOM 580 C C . GLY A 1 83 ? 3.857 13.087 10.053 1.00 85.75 83 GLY A C 1
ATOM 581 O O . GLY A 1 83 ? 2.746 12.557 10.067 1.00 85.75 83 GLY A O 1
ATOM 582 N N . PRO A 1 84 ? 3.992 14.421 9.908 1.00 81.56 84 PRO A N 1
ATOM 583 C CA . PRO A 1 84 ? 2.866 15.364 9.910 1.00 81.56 84 PRO A CA 1
ATOM 584 C C . PRO A 1 84 ? 2.044 15.361 8.614 1.00 81.56 84 PRO A C 1
ATOM 586 O O . PRO A 1 84 ? 0.930 15.878 8.595 1.00 81.56 84 PRO A O 1
ATOM 589 N N . ASP A 1 85 ? 2.576 14.775 7.541 1.00 73.19 85 ASP A N 1
ATOM 590 C CA . ASP A 1 85 ? 1.996 14.824 6.194 1.00 73.19 85 ASP A CA 1
ATOM 591 C C . ASP A 1 85 ? 0.840 13.818 5.985 1.00 73.19 85 ASP A C 1
ATOM 593 O O . ASP A 1 85 ? 0.345 13.657 4.869 1.00 73.19 85 ASP A O 1
ATOM 597 N N . GLY A 1 86 ? 0.388 13.142 7.048 1.00 74.31 86 GLY A N 1
ATOM 598 C CA . GLY A 1 86 ? -0.683 12.144 6.997 1.00 74.31 86 GLY A CA 1
ATOM 599 C C . GLY A 1 86 ? -0.229 10.803 6.411 1.00 74.31 86 GLY A C 1
ATOM 600 O O . GLY A 1 86 ? 0.932 10.424 6.534 1.00 74.31 86 GLY A O 1
ATOM 601 N N . ASP A 1 87 ? -1.158 10.064 5.796 1.00 80.06 87 ASP A N 1
ATOM 602 C CA . ASP A 1 87 ? -0.890 8.771 5.148 1.00 80.06 87 ASP A CA 1
ATOM 603 C C . ASP A 1 87 ? -0.031 8.952 3.883 1.00 80.06 87 ASP A C 1
ATOM 605 O O . ASP A 1 87 ? -0.527 9.023 2.750 1.00 80.06 87 ASP A O 1
ATOM 609 N N . ILE A 1 88 ? 1.285 9.040 4.089 1.00 87.06 88 ILE A N 1
ATOM 610 C CA . ILE A 1 88 ? 2.257 9.226 3.009 1.00 87.06 88 ILE A CA 1
ATOM 611 C C . ILE A 1 88 ? 2.468 7.976 2.151 1.00 87.06 88 ILE A C 1
ATOM 613 O O . ILE A 1 88 ? 3.113 8.062 1.108 1.00 87.06 88 ILE A O 1
ATOM 617 N N . VAL A 1 89 ? 1.985 6.817 2.596 1.00 91.31 89 VAL A N 1
ATOM 618 C CA . VAL A 1 89 ? 2.172 5.543 1.893 1.00 91.31 89 VAL A CA 1
ATOM 619 C C . VAL A 1 89 ? 1.119 5.323 0.819 1.00 91.31 89 VAL A C 1
ATOM 621 O O . VAL A 1 89 ? 1.417 4.661 -0.174 1.00 91.31 89 VAL A O 1
ATOM 624 N N . VAL A 1 90 ? -0.072 5.908 0.973 1.00 90.25 90 VAL A N 1
ATOM 625 C CA . VAL A 1 90 ? -1.153 5.790 -0.017 1.00 90.25 90 VAL A CA 1
ATOM 626 C C . VAL A 1 90 ? -1.421 7.101 -0.752 1.00 90.25 90 VAL A C 1
ATOM 628 O O . VAL A 1 90 ? -1.643 7.087 -1.961 1.00 90.25 90 VAL A O 1
ATOM 631 N N . ASN A 1 91 ? -1.405 8.239 -0.050 1.00 87.62 91 ASN A N 1
ATOM 632 C CA . ASN A 1 91 ? -1.960 9.488 -0.585 1.00 87.62 91 ASN A CA 1
ATOM 633 C C . ASN A 1 91 ? -0.907 10.536 -0.973 1.00 87.62 91 ASN A C 1
ATOM 635 O O . ASN A 1 91 ? -1.253 11.545 -1.589 1.00 87.62 91 ASN A O 1
ATOM 639 N N . ALA A 1 92 ? 0.370 10.335 -0.635 1.00 83.62 92 ALA A N 1
ATOM 640 C CA . ALA A 1 92 ? 1.404 11.313 -0.962 1.00 83.62 92 ALA A CA 1
ATOM 641 C C . ALA A 1 92 ? 1.983 11.120 -2.369 1.00 83.62 92 ALA A C 1
ATOM 643 O O . ALA A 1 92 ? 2.384 10.029 -2.770 1.00 83.62 92 ALA A O 1
ATOM 644 N N . ALA A 1 93 ? 2.152 12.234 -3.081 1.00 82.94 93 ALA A N 1
ATOM 645 C CA . ALA A 1 93 ? 2.933 12.295 -4.309 1.00 82.94 93 ALA A CA 1
ATOM 646 C C . ALA A 1 93 ? 4.418 12.541 -3.977 1.00 82.94 93 ALA A C 1
ATOM 648 O O . ALA A 1 93 ? 4.881 13.682 -3.948 1.00 82.94 93 ALA A O 1
ATOM 649 N N . LYS A 1 94 ? 5.178 11.472 -3.705 1.00 85.94 94 LYS A N 1
ATOM 650 C CA . LYS A 1 94 ? 6.647 11.531 -3.588 1.00 85.94 94 LYS A CA 1
ATOM 651 C C . LYS A 1 94 ? 7.299 11.007 -4.864 1.00 85.94 94 LYS A C 1
ATOM 653 O O . LYS A 1 94 ? 6.904 9.974 -5.397 1.00 85.94 94 LYS A O 1
ATOM 658 N N . ALA A 1 95 ? 8.323 11.712 -5.346 1.00 90.94 95 ALA A N 1
ATOM 659 C CA . ALA A 1 95 ? 9.093 11.248 -6.493 1.00 90.94 95 ALA A CA 1
ATOM 660 C C . ALA A 1 95 ? 9.802 9.917 -6.151 1.00 90.94 95 ALA A C 1
ATOM 662 O O . ALA A 1 95 ? 10.467 9.843 -5.116 1.00 90.94 95 ALA A O 1
ATOM 663 N N . PRO A 1 96 ? 9.726 8.884 -7.0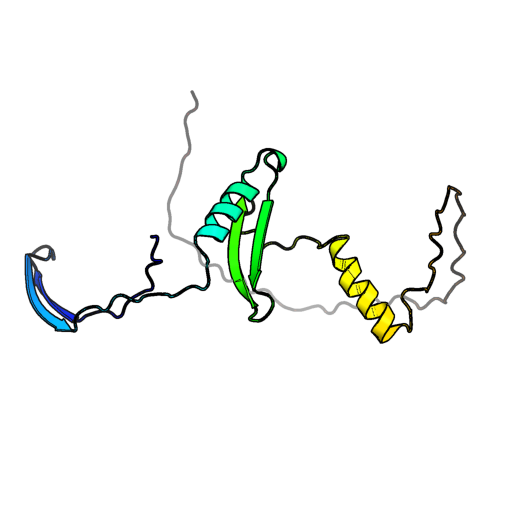13 1.00 90.44 96 PRO A N 1
ATOM 664 C CA . PRO A 1 96 ? 10.315 7.565 -6.740 1.00 90.44 96 PRO A CA 1
ATOM 665 C C . PRO A 1 96 ? 11.856 7.572 -6.762 1.00 90.44 96 PRO A C 1
ATOM 667 O O . PRO A 1 96 ? 12.511 6.656 -6.257 1.00 90.44 96 PRO A O 1
ATOM 670 N N . GLY A 1 97 ? 12.465 8.611 -7.342 1.00 94.69 97 GLY A N 1
ATOM 671 C CA . GLY A 1 97 ? 13.915 8.766 -7.407 1.00 94.69 97 GLY A CA 1
ATOM 672 C C . GLY A 1 97 ? 14.590 7.604 -8.139 1.00 94.69 97 GLY A C 1
ATOM 673 O O . GLY A 1 97 ? 14.073 7.091 -9.129 1.00 94.69 97 GLY A O 1
ATOM 674 N N . SER A 1 98 ? 15.752 7.163 -7.645 1.00 97.31 98 SER A N 1
ATOM 675 C CA . SER A 1 98 ? 16.534 6.098 -8.297 1.00 97.31 98 SER A CA 1
ATOM 676 C C . SER A 1 98 ? 15.838 4.733 -8.328 1.00 97.31 98 SER A C 1
ATOM 678 O O . SER A 1 98 ? 16.261 3.893 -9.115 1.00 97.31 98 SER A O 1
ATOM 680 N N . THR A 1 99 ? 14.774 4.500 -7.551 1.00 95.44 99 THR A N 1
ATOM 681 C CA . THR A 1 99 ? 14.004 3.244 -7.659 1.00 95.44 99 THR A CA 1
ATOM 682 C C . THR A 1 99 ? 13.340 3.104 -9.033 1.00 95.44 99 THR A C 1
ATOM 684 O O . THR A 1 99 ? 13.266 2.000 -9.567 1.00 95.44 99 THR A O 1
ATOM 687 N N . MET A 1 100 ? 12.982 4.225 -9.674 1.00 97.06 100 MET A N 1
ATOM 688 C CA . MET A 1 100 ? 12.414 4.250 -11.026 1.00 97.06 100 MET A CA 1
ATOM 689 C C . MET A 1 100 ? 13.377 3.725 -12.099 1.00 97.06 100 MET A C 1
ATOM 691 O O . MET A 1 100 ? 12.932 3.280 -13.155 1.00 97.06 100 MET A O 1
ATOM 695 N N . LYS A 1 101 ? 14.692 3.717 -11.834 1.00 96.44 101 LYS A N 1
ATOM 696 C CA . LYS A 1 101 ? 15.691 3.221 -12.791 1.00 96.44 101 LYS A CA 1
ATOM 697 C C . LYS A 1 101 ? 15.431 1.774 -13.195 1.00 96.44 101 LYS A C 1
ATOM 699 O O . LYS A 1 101 ? 15.681 1.447 -14.342 1.00 96.44 101 LYS A O 1
ATOM 704 N N . ILE A 1 102 ? 14.890 0.937 -12.305 1.00 96.56 102 ILE A N 1
ATOM 705 C CA . ILE A 1 102 ? 14.572 -0.465 -12.622 1.00 96.56 102 ILE A CA 1
ATOM 706 C C . ILE A 1 102 ? 13.564 -0.530 -13.778 1.00 96.56 102 ILE A C 1
ATOM 708 O O . ILE A 1 102 ? 13.810 -1.202 -14.777 1.00 96.56 102 ILE A O 1
ATOM 712 N N . SER A 1 103 ? 12.468 0.225 -13.680 1.00 96.06 103 SER A N 1
ATOM 713 C CA . SER A 1 103 ? 11.446 0.290 -14.729 1.00 96.06 103 SER A CA 1
ATOM 714 C C . SER A 1 103 ? 11.971 0.951 -16.003 1.00 96.06 103 SER A C 1
ATOM 716 O O . SER A 1 103 ? 11.653 0.508 -17.103 1.00 96.06 103 SER A O 1
ATOM 718 N N . THR A 1 104 ? 12.801 1.992 -15.878 1.00 95.56 104 THR A N 1
ATOM 719 C CA . THR A 1 104 ? 13.431 2.634 -17.040 1.00 95.56 104 THR A CA 1
ATOM 720 C C . THR A 1 104 ? 14.377 1.681 -17.771 1.00 95.56 104 THR A C 1
ATOM 722 O O . THR A 1 104 ? 14.350 1.636 -18.995 1.00 95.56 104 THR A O 1
ATOM 725 N N . SER A 1 105 ? 15.172 0.886 -17.053 1.00 95.38 105 SER A N 1
ATOM 726 C CA . SER A 1 105 ? 16.045 -0.125 -17.656 1.00 95.38 105 SER A CA 1
ATOM 727 C C . SER A 1 105 ? 15.247 -1.206 -18.380 1.00 95.38 105 SER A C 1
ATOM 729 O O . SER A 1 105 ? 15.596 -1.549 -19.504 1.00 95.38 105 SER A O 1
ATOM 731 N N . ALA A 1 106 ? 14.149 -1.688 -17.789 1.00 96.25 106 ALA A N 1
ATOM 732 C CA . ALA A 1 106 ? 13.257 -2.634 -18.462 1.00 96.25 106 ALA A CA 1
ATOM 733 C C . ALA A 1 106 ? 12.713 -2.051 -19.778 1.00 96.25 106 ALA A C 1
ATOM 735 O O . ALA A 1 106 ? 12.794 -2.695 -20.817 1.00 96.25 106 ALA A O 1
ATOM 736 N N . ALA A 1 107 ? 12.273 -0.788 -19.771 1.00 97.00 107 ALA A N 1
ATOM 737 C CA . ALA A 1 107 ? 11.833 -0.115 -20.990 1.00 97.00 107 ALA A CA 1
ATOM 738 C C . ALA A 1 107 ? 12.956 0.029 -22.035 1.00 97.00 107 ALA A C 1
ATOM 740 O O . ALA A 1 107 ? 12.692 -0.077 -23.228 1.00 97.00 107 ALA A O 1
ATOM 741 N N . LEU A 1 108 ? 14.207 0.252 -21.623 1.00 95.50 108 LEU A N 1
ATOM 742 C CA . LEU A 1 108 ? 15.344 0.304 -22.549 1.00 95.50 108 LEU A CA 1
ATOM 743 C C . LEU A 1 108 ? 15.641 -1.064 -23.181 1.00 95.50 108 LEU A C 1
ATOM 745 O O . LEU A 1 108 ? 15.981 -1.119 -24.363 1.00 95.50 108 LEU A O 1
ATOM 749 N N . PHE A 1 109 ? 15.483 -2.155 -22.432 1.00 95.56 109 PHE A N 1
ATOM 750 C CA . PHE A 1 109 ? 15.597 -3.505 -22.987 1.00 95.56 109 PHE A CA 1
ATOM 751 C C . PHE A 1 109 ? 14.466 -3.789 -23.978 1.00 95.56 109 PHE A C 1
ATOM 753 O O . PHE A 1 109 ? 14.725 -4.181 -25.115 1.00 95.56 109 PHE A O 1
ATOM 760 N N . ASP A 1 110 ? 13.228 -3.496 -23.584 1.00 96.38 110 ASP A N 1
ATOM 761 C CA . ASP A 1 110 ? 12.042 -3.841 -24.370 1.00 96.38 110 ASP A CA 1
ATOM 762 C C . ASP A 1 110 ? 11.855 -2.947 -25.605 1.00 96.38 110 ASP A C 1
ATOM 764 O O . ASP A 1 110 ? 11.368 -3.408 -26.634 1.00 96.38 110 ASP A O 1
ATOM 768 N N . GLN A 1 111 ? 12.190 -1.657 -25.502 1.00 97.06 111 GLN A N 1
ATOM 769 C CA . GLN A 1 111 ? 11.843 -0.644 -26.511 1.00 97.06 111 GLN A CA 1
ATOM 770 C C . GLN A 1 111 ? 13.056 -0.042 -27.222 1.00 97.06 111 GLN A C 1
ATOM 772 O O . GLN A 1 111 ? 12.916 0.448 -28.340 1.00 97.06 111 GLN A O 1
ATOM 777 N N . ALA A 1 112 ? 14.236 -0.045 -26.595 1.00 93.62 112 ALA A N 1
ATOM 778 C CA . ALA A 1 112 ? 15.446 0.557 -27.162 1.00 93.62 112 ALA A CA 1
ATOM 779 C C . ALA A 1 112 ? 16.496 -0.480 -27.596 1.00 93.62 112 ALA A C 1
ATOM 781 O O . ALA A 1 112 ? 17.579 -0.094 -28.036 1.00 93.62 112 ALA A O 1
ATOM 782 N N . GLY A 1 113 ? 16.194 -1.780 -27.479 1.00 93.31 113 GLY A N 1
ATOM 783 C CA . GLY A 1 113 ? 17.095 -2.864 -27.882 1.00 93.31 113 GLY A CA 1
ATOM 784 C C . GLY A 1 113 ? 18.398 -2.911 -27.082 1.00 93.31 113 GLY A C 1
ATOM 785 O O . GLY A 1 113 ? 19.387 -3.473 -27.551 1.00 93.31 113 GLY A O 1
ATOM 786 N N . MET A 1 114 ? 18.426 -2.295 -25.895 1.00 95.38 114 MET A N 1
ATOM 787 C CA . MET A 1 114 ? 19.576 -2.403 -25.007 1.00 95.38 114 MET A CA 1
ATOM 788 C C . MET A 1 114 ? 19.660 -3.810 -24.418 1.00 95.38 114 MET A C 1
ATOM 790 O O . MET A 1 114 ? 18.662 -4.503 -24.240 1.00 95.38 114 MET A O 1
ATOM 794 N N . THR A 1 115 ? 20.873 -4.216 -24.079 1.00 95.31 115 THR A N 1
ATOM 795 C CA . THR A 1 115 ? 21.165 -5.494 -23.427 1.00 95.31 115 THR A CA 1
ATOM 796 C C . THR A 1 115 ? 21.832 -5.232 -22.079 1.00 95.31 115 THR A C 1
ATOM 798 O O . THR A 1 115 ? 22.304 -4.116 -21.843 1.00 95.31 115 THR A O 1
ATOM 801 N N . PRO A 1 116 ? 21.923 -6.234 -21.190 1.00 94.12 116 PRO A N 1
ATOM 802 C CA . PRO A 1 116 ? 22.688 -6.102 -19.951 1.00 94.12 116 PRO A CA 1
ATOM 803 C C . PRO A 1 116 ? 24.150 -5.672 -20.162 1.00 94.12 116 PRO A C 1
ATOM 805 O O . PRO A 1 116 ? 24.714 -5.018 -19.290 1.00 94.12 116 PRO A O 1
ATOM 808 N N . ASP A 1 117 ? 24.733 -5.990 -21.324 1.00 95.06 117 ASP A N 1
ATOM 809 C CA . ASP A 1 117 ? 26.116 -5.654 -21.688 1.00 95.06 117 ASP A CA 1
ATOM 810 C C . ASP A 1 117 ? 26.253 -4.286 -22.383 1.00 95.06 117 ASP A C 1
ATOM 812 O O . ASP A 1 117 ? 27.362 -3.829 -22.674 1.00 95.06 117 ASP A O 1
ATOM 816 N N . SER A 1 118 ? 25.138 -3.606 -22.670 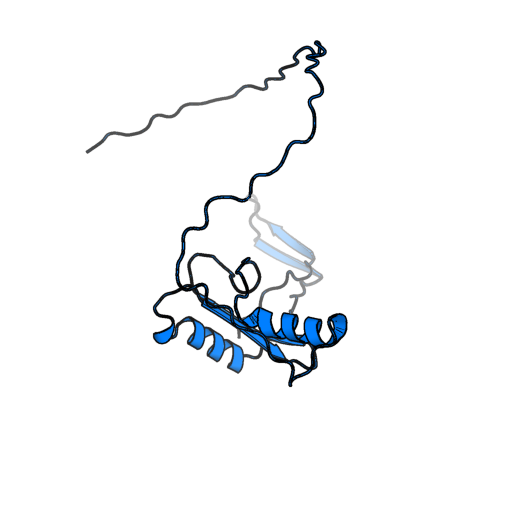1.00 92.00 118 SER A N 1
ATOM 817 C CA . SER A 1 118 ? 25.161 -2.277 -23.279 1.00 92.00 118 SER A CA 1
ATOM 818 C C . SER A 1 118 ? 25.804 -1.265 -22.327 1.00 92.00 118 SER A C 1
ATOM 820 O O . SER A 1 118 ? 25.367 -1.077 -21.194 1.00 92.00 118 SER A O 1
ATOM 822 N N . THR A 1 119 ? 26.833 -0.567 -22.805 1.00 87.62 119 THR A N 1
ATOM 823 C CA . THR A 1 119 ? 27.519 0.478 -22.041 1.00 87.62 119 THR A CA 1
ATOM 824 C C . THR A 1 119 ? 26.953 1.854 -22.377 1.00 87.62 119 THR A C 1
ATOM 826 O O . THR A 1 119 ? 26.692 2.180 -23.534 1.00 87.62 119 THR A O 1
ATOM 829 N N . GLY A 1 120 ? 26.751 2.679 -21.350 1.00 77.75 120 GLY A N 1
ATOM 830 C CA . GLY A 1 120 ? 26.430 4.096 -21.505 1.00 77.75 120 GLY A CA 1
ATOM 831 C C . GLY A 1 120 ? 27.655 4.948 -21.195 1.00 77.75 120 GLY A C 1
ATOM 832 O O . GLY A 1 120 ? 28.362 4.679 -20.222 1.00 77.75 120 GLY A O 1
ATOM 833 N N . SER A 1 121 ? 27.908 5.995 -21.981 1.00 78.75 121 SER A N 1
ATOM 834 C CA . SER A 1 121 ? 28.886 7.008 -21.592 1.00 78.75 121 SER A CA 1
ATOM 835 C C . SER A 1 121 ? 28.287 7.883 -20.489 1.00 78.75 121 SER A C 1
ATOM 837 O O . SER A 1 121 ? 27.323 8.621 -20.693 1.00 78.75 121 SER A O 1
ATOM 839 N N . LEU A 1 122 ? 28.864 7.812 -19.289 1.00 72.81 122 LEU A N 1
ATOM 840 C CA . LEU A 1 122 ? 28.624 8.820 -18.2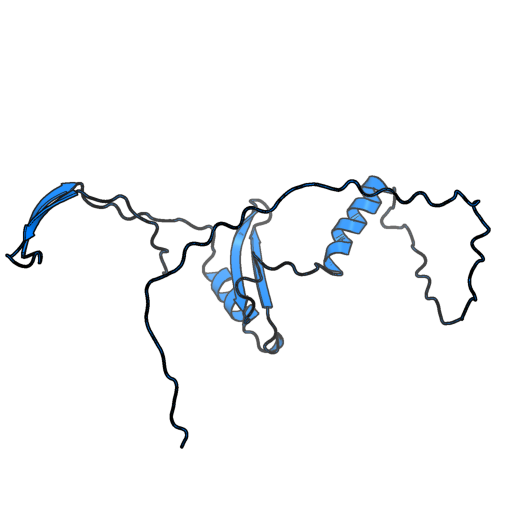60 1.00 72.81 122 LEU A CA 1
ATOM 841 C C . LEU A 1 122 ? 29.434 10.056 -18.638 1.00 72.81 122 LEU A C 1
ATOM 843 O O . LEU A 1 122 ? 30.584 10.211 -18.226 1.00 72.81 122 LEU A O 1
ATOM 847 N N . GLN A 1 123 ? 28.847 10.917 -19.464 1.00 77.19 123 GLN A N 1
ATOM 848 C CA . GLN A 1 123 ? 29.451 12.206 -19.751 1.00 77.19 123 GLN A CA 1
ATOM 849 C C . GLN A 1 123 ? 29.404 13.046 -18.469 1.00 77.19 123 GLN A C 1
ATOM 851 O O . GLN A 1 123 ? 28.342 13.490 -18.034 1.00 77.19 123 GLN A O 1
ATOM 856 N N . HIS A 1 124 ? 30.559 13.225 -17.835 1.00 59.66 124 HIS A N 1
ATOM 857 C CA . HIS A 1 124 ? 30.726 14.197 -16.767 1.00 59.66 124 HIS A CA 1
ATOM 858 C C . HIS A 1 124 ? 31.211 15.495 -17.414 1.00 59.66 124 HIS A C 1
ATOM 860 O O . HIS A 1 124 ? 32.377 15.598 -17.795 1.00 59.66 124 HIS A O 1
ATOM 866 N N . ASP A 1 125 ? 30.329 16.484 -17.558 1.00 56.34 125 ASP A N 1
ATOM 867 C CA . ASP A 1 125 ? 30.722 17.817 -18.018 1.00 56.34 125 ASP A CA 1
ATOM 868 C C . ASP A 1 125 ? 31.501 18.530 -16.906 1.00 56.34 125 ASP A C 1
ATOM 870 O O . ASP A 1 125 ? 30.959 19.273 -16.086 1.00 56.34 125 ASP A O 1
ATOM 874 N N . ALA A 1 126 ? 32.810 18.290 -16.861 1.00 54.50 126 ALA A N 1
ATOM 875 C CA . ALA A 1 126 ? 33.735 19.054 -16.041 1.00 54.50 126 ALA A CA 1
ATOM 876 C C . ALA A 1 126 ? 33.981 20.427 -16.696 1.00 54.50 126 ALA A C 1
ATOM 878 O O . ALA A 1 126 ? 34.948 20.611 -17.421 1.00 54.50 126 ALA A O 1
ATOM 879 N N . GLY A 1 127 ? 33.072 21.376 -16.448 1.00 53.09 127 GLY A N 1
ATOM 880 C CA . GLY A 1 127 ? 33.296 22.826 -16.520 1.00 53.09 127 GLY A CA 1
ATOM 881 C C . GLY A 1 127 ? 33.698 23.444 -17.870 1.00 53.09 127 GLY A C 1
ATOM 882 O O . GLY A 1 127 ? 34.830 23.335 -18.328 1.00 53.09 127 GLY A O 1
ATOM 883 N N . GLY A 1 128 ? 32.821 24.281 -18.429 1.00 38.12 128 GLY A N 1
ATOM 884 C CA . GLY A 1 128 ? 33.233 25.277 -19.418 1.00 38.12 128 GLY A CA 1
ATOM 885 C C . GLY A 1 128 ? 32.063 26.072 -19.974 1.00 38.12 128 GLY A C 1
ATOM 886 O O . GLY A 1 128 ? 31.250 25.531 -20.718 1.00 38.12 128 GLY A O 1
ATOM 887 N N . LEU A 1 129 ? 31.995 27.369 -19.648 1.00 51.75 129 LEU A N 1
ATOM 888 C CA . LEU A 1 129 ? 31.143 28.326 -20.353 1.00 51.75 129 LEU A CA 1
ATOM 889 C C . LEU A 1 129 ? 31.276 28.113 -21.868 1.00 51.75 129 LEU A C 1
ATOM 891 O O . LEU A 1 129 ? 32.313 28.430 -22.452 1.00 51.75 129 LEU A O 1
ATOM 895 N N . ARG A 1 130 ? 30.205 27.670 -22.527 1.00 50.16 130 ARG A N 1
ATOM 896 C CA . ARG A 1 130 ? 30.049 27.875 -23.966 1.00 50.16 130 ARG A CA 1
ATOM 897 C C . ARG A 1 130 ? 28.915 28.859 -24.195 1.00 50.16 130 ARG A C 1
ATOM 899 O O . ARG A 1 130 ? 27.745 28.572 -23.967 1.00 50.16 130 ARG A O 1
ATOM 906 N N . ARG A 1 131 ? 29.337 30.066 -24.592 1.00 51.06 131 ARG A N 1
ATOM 907 C CA . ARG A 1 131 ? 28.505 31.138 -25.145 1.00 51.06 131 ARG A CA 1
ATOM 908 C C . ARG A 1 131 ? 27.549 30.561 -26.188 1.00 51.06 131 ARG A C 1
ATOM 910 O O . ARG A 1 131 ? 27.927 29.679 -26.955 1.00 51.06 131 ARG A O 1
ATOM 917 N N . GLY A 1 132 ? 26.330 31.090 -26.164 1.00 36.84 132 GLY A N 1
ATOM 918 C CA . GLY A 1 132 ? 25.169 30.579 -26.873 1.00 36.84 132 GLY A CA 1
ATOM 919 C C . GLY A 1 132 ? 25.380 30.273 -28.353 1.00 36.84 132 GLY A C 1
ATOM 920 O O . GLY A 1 132 ? 26.093 30.965 -29.077 1.00 36.84 132 GLY A O 1
ATOM 921 N N . VAL A 1 133 ? 24.671 29.239 -28.792 1.00 44.16 133 VAL A N 1
ATOM 922 C CA . VAL A 1 133 ? 24.378 29.001 -30.202 1.00 44.16 133 VAL A CA 1
ATOM 923 C C . VAL A 1 133 ? 23.417 30.104 -30.671 1.00 44.16 133 VAL A C 1
ATOM 925 O O . VAL A 1 133 ? 22.375 30.297 -30.039 1.00 44.16 133 VAL A O 1
ATOM 928 N N . PRO A 1 134 ? 23.718 30.845 -31.750 1.00 38.00 134 PRO A N 1
ATOM 929 C CA . PRO A 1 134 ? 22.784 31.819 -32.291 1.00 38.00 134 PRO A CA 1
ATOM 930 C C . PRO A 1 134 ? 21.618 31.092 -32.975 1.00 38.00 134 PRO A C 1
ATOM 932 O O . PRO A 1 134 ? 21.787 30.448 -34.010 1.00 38.00 134 PRO A O 1
ATOM 935 N N . GLN A 1 135 ? 20.418 31.224 -32.406 1.00 43.44 135 GLN A N 1
ATOM 936 C CA . GLN A 1 135 ? 19.155 30.928 -33.087 1.00 43.44 135 GLN A CA 1
ATOM 937 C C . GLN A 1 135 ? 19.000 31.911 -34.258 1.00 43.44 135 GLN A C 1
ATOM 939 O O . GLN A 1 135 ? 18.679 33.087 -34.078 1.00 43.44 135 GLN A O 1
ATOM 944 N N . ARG A 1 136 ? 19.294 31.446 -35.474 1.00 42.00 136 ARG A N 1
ATOM 945 C CA . ARG A 1 136 ? 19.216 32.240 -36.703 1.00 42.00 136 ARG A CA 1
ATOM 946 C C . ARG A 1 136 ? 17.769 32.287 -37.216 1.00 42.00 136 ARG A C 1
ATOM 948 O O . ARG A 1 136 ? 17.336 31.399 -37.932 1.00 42.00 136 ARG A O 1
ATOM 955 N N . GLY A 1 137 ? 17.070 33.359 -36.838 1.00 34.41 137 GLY A N 1
ATOM 956 C CA . GLY A 1 137 ? 16.090 34.128 -37.624 1.00 34.41 137 GLY A CA 1
ATOM 957 C C . GLY A 1 137 ? 15.020 33.399 -38.452 1.00 34.41 137 GLY A C 1
ATOM 958 O O . GLY A 1 137 ? 15.243 33.096 -39.622 1.00 34.41 137 GLY A O 1
ATOM 959 N N . GLY A 1 138 ? 13.807 33.301 -37.897 1.00 32.78 138 GLY A N 1
ATOM 960 C CA . GLY A 1 138 ? 12.548 33.143 -38.637 1.00 32.78 138 GLY A CA 1
ATOM 961 C C . GLY A 1 138 ? 11.756 34.459 -38.655 1.00 32.78 138 GLY A C 1
ATOM 962 O O . GLY A 1 138 ? 11.640 35.128 -37.634 1.00 32.78 138 GLY A O 1
ATOM 963 N N . ARG A 1 139 ? 11.280 34.840 -39.844 1.00 36.56 139 ARG A N 1
ATOM 964 C CA . ARG A 1 139 ? 10.712 36.138 -40.255 1.00 36.56 139 ARG A CA 1
ATOM 965 C C . ARG A 1 139 ? 9.507 36.664 -39.460 1.00 36.56 139 ARG A C 1
ATOM 967 O O . ARG A 1 139 ? 8.657 35.920 -38.993 1.00 36.56 139 ARG A O 1
ATOM 974 N N . ALA A 1 140 ? 9.427 37.994 -39.481 1.00 35.22 140 ALA A N 1
ATOM 975 C CA . ALA A 1 140 ? 8.333 38.858 -39.065 1.00 35.22 140 ALA A CA 1
ATOM 976 C C . ALA A 1 140 ? 6.978 38.564 -39.742 1.00 35.22 140 ALA A C 1
ATOM 978 O O . ALA A 1 140 ? 6.902 38.399 -40.960 1.00 35.22 140 ALA A O 1
ATOM 979 N N . GLY A 1 141 ? 5.916 38.635 -38.936 1.00 33.38 141 GLY A N 1
ATOM 980 C CA . GLY A 1 141 ? 4.525 38.877 -39.319 1.00 33.38 141 GLY A CA 1
ATOM 981 C C . GLY A 1 141 ? 3.905 39.815 -38.274 1.00 33.38 141 GLY A C 1
ATOM 982 O O . GLY A 1 141 ? 4.130 39.639 -37.082 1.00 33.38 141 GLY A O 1
ATOM 983 N N . GLN A 1 142 ? 3.243 40.870 -38.740 1.00 37.44 142 GLN A N 1
ATOM 984 C CA . GLN A 1 142 ? 2.834 42.084 -38.019 1.00 37.44 142 GLN A CA 1
ATOM 985 C C . GLN A 1 142 ? 1.700 41.912 -36.973 1.00 37.44 142 GLN A C 1
ATOM 987 O O . GLN A 1 142 ? 1.074 40.856 -36.928 1.00 37.44 142 GLN A O 1
ATOM 992 N N . PRO A 1 143 ? 1.423 42.940 -36.130 1.00 42.53 143 PRO A N 1
ATOM 993 C CA . PRO A 1 143 ? 0.475 42.854 -35.022 1.00 42.53 143 PRO A CA 1
ATO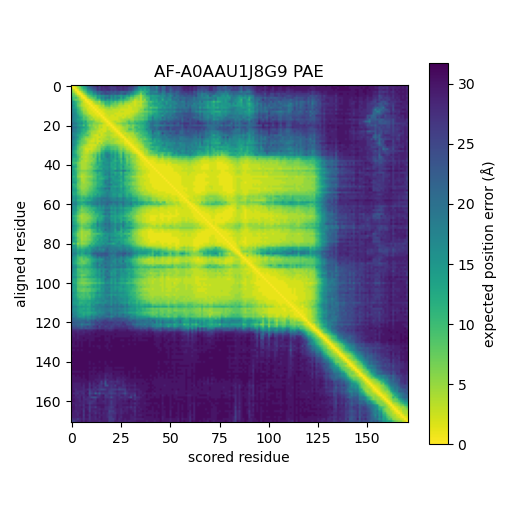M 994 C C . PRO A 1 143 ? -0.934 43.319 -35.416 1.00 42.53 143 PRO A C 1
ATOM 996 O O . PRO A 1 143 ? -1.122 44.478 -35.778 1.00 42.53 143 PRO A O 1
ATOM 999 N N . GLU A 1 144 ? -1.949 42.475 -35.225 1.00 32.59 144 GLU A N 1
ATOM 1000 C CA . GLU A 1 144 ? -3.342 42.931 -35.186 1.00 32.59 144 GLU A CA 1
ATOM 1001 C C . GLU A 1 144 ? -3.906 42.858 -33.766 1.00 32.59 144 GLU A C 1
ATOM 1003 O O . GLU A 1 144 ? -4.112 41.802 -33.171 1.00 32.59 144 GLU A O 1
ATOM 1008 N N . ARG A 1 145 ? -4.160 44.052 -33.224 1.00 41.00 145 ARG A N 1
ATOM 1009 C CA . ARG A 1 145 ? -5.105 44.288 -32.137 1.00 41.00 145 ARG A CA 1
ATOM 1010 C C . ARG A 1 145 ? -6.502 44.039 -32.693 1.00 41.00 145 ARG A C 1
ATOM 1012 O O . ARG A 1 145 ? -6.837 44.701 -33.663 1.00 41.00 145 ARG A O 1
ATOM 1019 N N . HIS A 1 146 ? -7.332 43.236 -32.033 1.00 33.38 146 HIS A N 1
ATOM 1020 C CA . HIS A 1 146 ? -8.788 43.412 -32.049 1.00 33.38 146 HIS A CA 1
ATOM 1021 C C . HIS A 1 146 ? -9.399 42.783 -30.791 1.00 33.38 146 HIS A C 1
ATOM 1023 O O . HIS A 1 146 ? -9.342 41.577 -30.574 1.00 33.38 146 HIS A O 1
ATOM 1029 N N . ALA A 1 147 ? -9.965 43.639 -29.944 1.00 36.44 147 ALA A N 1
ATOM 1030 C CA . ALA A 1 147 ? -10.876 43.263 -28.875 1.00 36.44 147 ALA A CA 1
ATOM 1031 C C . ALA A 1 147 ? -12.312 43.376 -29.404 1.00 36.44 147 ALA A C 1
ATOM 1033 O O . ALA A 1 147 ? -12.622 44.388 -30.034 1.00 36.44 147 ALA A O 1
ATOM 1034 N N . PRO A 1 148 ? -13.216 42.436 -29.094 1.00 45.25 148 PRO A N 1
ATOM 1035 C CA . PRO A 1 148 ? -14.639 42.726 -29.115 1.00 45.25 148 PRO A CA 1
ATOM 1036 C C . PRO A 1 148 ? -15.150 43.071 -27.713 1.00 45.25 148 PRO A C 1
ATOM 1038 O O . PRO A 1 148 ? -14.991 42.337 -26.737 1.00 45.25 148 PRO A O 1
ATOM 1041 N N . ALA A 1 149 ? -15.778 44.240 -27.656 1.00 35.19 149 ALA A N 1
ATOM 1042 C CA . ALA A 1 149 ? -16.565 44.743 -26.552 1.00 35.19 149 ALA A CA 1
ATOM 1043 C C . ALA A 1 149 ? -17.878 43.959 -26.389 1.00 35.19 149 ALA A C 1
ATOM 1045 O O . ALA A 1 149 ? -18.501 43.565 -27.370 1.00 35.19 149 ALA A O 1
ATOM 1046 N N . GLY A 1 150 ? -18.351 43.866 -25.143 1.00 38.88 150 GLY A N 1
ATOM 1047 C CA . GLY A 1 150 ? -19.782 43.779 -24.856 1.00 38.88 150 GLY A CA 1
ATOM 1048 C C . GLY A 1 150 ? -20.269 42.488 -24.206 1.00 38.88 150 GLY A C 1
ATOM 1049 O O . GLY A 1 150 ? -20.924 41.693 -24.860 1.00 38.88 150 GLY A O 1
ATOM 1050 N N . VAL A 1 151 ? -20.114 42.361 -22.882 1.00 36.50 151 VAL A N 1
ATOM 1051 C CA . VAL A 1 151 ? -21.148 41.718 -22.050 1.00 36.50 151 VAL A CA 1
ATOM 1052 C C . VAL A 1 151 ? -21.330 42.526 -20.765 1.00 36.50 151 VAL A C 1
ATOM 1054 O O . VAL A 1 151 ? -20.383 42.847 -20.048 1.00 36.50 151 VAL A O 1
ATOM 1057 N N . ARG A 1 152 ? -22.584 42.915 -20.532 1.00 37.72 152 ARG A N 1
ATOM 1058 C CA . ARG A 1 152 ? -23.074 43.728 -19.417 1.00 37.72 152 ARG A CA 1
ATOM 1059 C C . ARG A 1 152 ? -23.147 42.896 -18.128 1.00 37.72 152 ARG A C 1
ATOM 1061 O O . ARG A 1 152 ? -23.495 41.723 -18.155 1.00 37.72 152 ARG A O 1
ATOM 1068 N N . ARG A 1 153 ? -22.839 43.542 -16.998 1.00 32.91 153 ARG A N 1
ATOM 1069 C CA . ARG A 1 153 ? -22.905 43.007 -15.625 1.00 32.91 153 ARG A CA 1
ATOM 1070 C C . ARG A 1 153 ? -24.304 42.495 -15.262 1.00 32.91 153 ARG A C 1
ATOM 1072 O O . ARG A 1 153 ? -25.276 43.203 -15.499 1.00 32.91 153 ARG A O 1
ATOM 1079 N N . VAL A 1 154 ? -24.367 41.401 -14.499 1.00 30.34 154 VAL A N 1
ATOM 1080 C CA . VAL A 1 154 ? -25.385 41.216 -13.452 1.00 30.34 154 VAL A CA 1
ATOM 1081 C C . VAL A 1 154 ? -24.678 40.726 -12.188 1.00 30.34 154 VAL A C 1
ATOM 1083 O 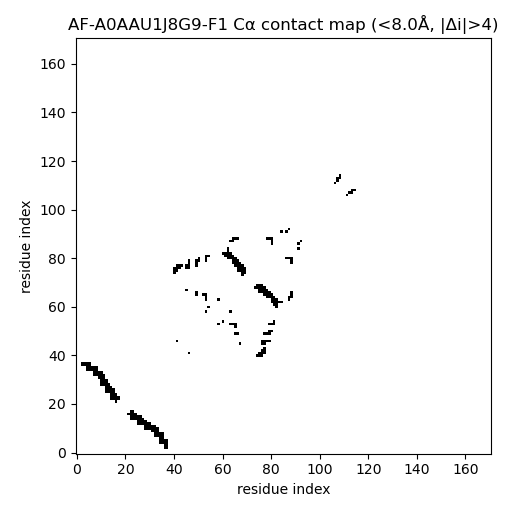O . VAL A 1 154 ? -24.211 39.595 -12.115 1.00 30.34 154 VAL A O 1
ATOM 1086 N N . LEU A 1 155 ? -24.565 41.620 -11.203 1.00 26.39 155 LEU A N 1
ATOM 1087 C CA . LEU A 1 155 ? -24.281 41.268 -9.815 1.00 26.39 155 LEU A CA 1
ATOM 1088 C C . LEU A 1 155 ? -25.595 40.805 -9.179 1.00 26.39 155 LEU A C 1
ATOM 1090 O O . LEU A 1 155 ? -26.549 41.580 -9.140 1.00 26.39 155 LEU A O 1
ATOM 1094 N N . LEU A 1 156 ? -25.625 39.598 -8.618 1.00 27.17 156 LEU A N 1
ATOM 1095 C CA . LEU A 1 156 ? -26.628 39.222 -7.623 1.00 27.17 156 LEU A CA 1
ATOM 1096 C C . LEU A 1 156 ? -25.959 39.211 -6.243 1.00 27.17 156 LEU A C 1
ATOM 1098 O O . LEU A 1 156 ? -25.135 38.349 -5.947 1.00 27.17 156 LEU A O 1
ATOM 1102 N N . TYR A 1 157 ? -26.314 40.180 -5.398 1.00 26.30 157 TYR A N 1
ATOM 1103 C CA . TYR A 1 157 ? -26.040 40.137 -3.963 1.00 26.30 157 TYR A CA 1
ATOM 1104 C C . TYR A 1 157 ? -27.190 39.427 -3.246 1.00 26.30 157 TYR A C 1
ATOM 1106 O O . TYR A 1 157 ? -28.358 39.725 -3.490 1.00 26.30 157 TYR A O 1
ATOM 1114 N N . ARG A 1 158 ? -26.859 38.580 -2.269 1.00 29.22 158 ARG A N 1
ATOM 1115 C CA . ARG A 1 158 ? -27.745 38.271 -1.141 1.00 29.22 158 ARG A CA 1
ATOM 1116 C C . ARG A 1 158 ? -27.012 38.664 0.139 1.00 29.22 158 ARG A C 1
ATOM 1118 O O . ARG A 1 158 ? -25.968 38.098 0.447 1.00 29.22 158 ARG A O 1
ATOM 1125 N N . LEU A 1 159 ? -27.530 39.663 0.851 1.00 31.12 159 LEU A N 1
ATOM 1126 C CA . LEU A 1 159 ? -27.002 40.153 2.127 1.00 31.12 159 LEU A CA 1
ATOM 1127 C C . LEU A 1 159 ? -28.012 39.930 3.265 1.00 31.12 159 LEU A C 1
ATOM 1129 O O . LEU A 1 159 ? -29.197 40.199 3.092 1.00 31.12 159 LEU A O 1
ATOM 1133 N N . ARG A 1 160 ? -27.444 39.598 4.440 1.00 34.31 160 ARG A N 1
ATOM 1134 C CA . ARG A 1 160 ? -27.934 39.732 5.838 1.00 34.31 160 ARG A CA 1
ATOM 1135 C C . ARG A 1 160 ? -29.030 38.771 6.332 1.00 34.31 160 ARG A C 1
ATOM 1137 O O . ARG A 1 160 ? -29.932 38.417 5.596 1.00 34.31 160 ARG A O 1
ATOM 1144 N N . GLN A 1 161 ? -28.997 38.312 7.592 1.00 37.56 161 GLN A N 1
ATOM 1145 C CA . GLN A 1 161 ? -28.685 39.018 8.861 1.00 37.56 161 GLN A CA 1
ATOM 1146 C C . GLN A 1 161 ? -27.566 38.324 9.683 1.00 37.56 161 GLN A C 1
ATOM 1148 O O . GLN A 1 161 ? -27.493 37.107 9.656 1.00 37.56 161 GLN A O 1
ATOM 1153 N N . GLY A 1 162 ? -26.560 38.995 10.282 1.00 34.94 162 GLY A N 1
ATOM 1154 C CA 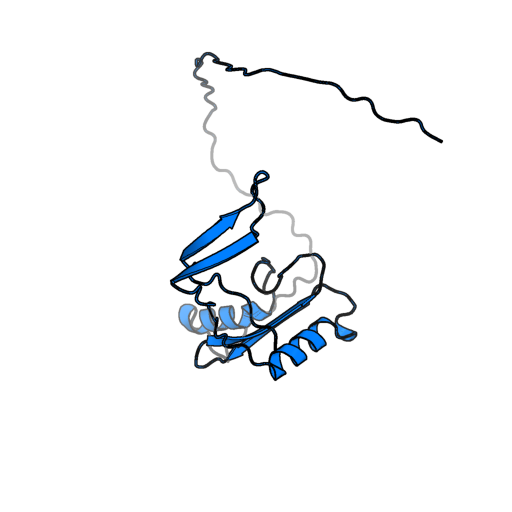. GLY A 1 162 ? -26.579 39.838 11.507 1.00 34.94 162 GLY A CA 1
ATOM 1155 C C . GLY A 1 162 ? -26.270 38.960 12.750 1.00 34.94 162 GLY A C 1
ATOM 1156 O O . GLY A 1 162 ? -26.910 37.936 12.882 1.00 34.94 162 GLY A O 1
ATOM 1157 N N . ARG A 1 163 ? -25.333 39.211 13.687 1.00 34.34 163 ARG A N 1
ATOM 1158 C CA . ARG A 1 163 ? -24.684 40.436 14.202 1.00 34.34 163 ARG A CA 1
ATOM 1159 C C . ARG A 1 163 ? -23.312 40.146 14.877 1.00 34.34 163 ARG A C 1
ATOM 1161 O O . ARG A 1 163 ? -23.153 39.140 15.548 1.00 34.34 163 ARG A O 1
ATOM 1168 N N . PHE A 1 164 ? -22.407 41.122 14.722 1.00 38.75 164 PHE A N 1
ATOM 1169 C CA . PHE A 1 164 ? -21.542 41.791 15.724 1.00 38.75 164 PHE A CA 1
ATOM 1170 C C . PHE A 1 164 ? -20.574 40.992 16.641 1.00 38.75 164 PHE A C 1
ATOM 1172 O O . PHE A 1 164 ? -20.989 40.268 17.537 1.00 38.75 164 PHE A O 1
ATOM 1179 N N . ARG A 1 165 ? -19.261 41.253 16.468 1.00 41.78 165 ARG A N 1
ATOM 1180 C CA . ARG A 1 165 ? -18.150 40.988 17.417 1.00 41.78 165 ARG A CA 1
ATOM 1181 C C . ARG A 1 165 ? -17.876 42.233 18.282 1.00 41.78 165 ARG A C 1
ATOM 1183 O O . ARG A 1 165 ? -18.174 43.337 17.834 1.00 41.78 165 ARG A O 1
ATOM 1190 N N . PRO A 1 166 ? -17.158 42.091 19.408 1.00 38.53 166 PRO A N 1
ATOM 1191 C CA . PRO A 1 166 ? -15.800 42.667 19.413 1.00 38.53 166 PRO A CA 1
ATOM 1192 C C . PRO A 1 166 ? -14.722 41.760 20.061 1.00 38.53 166 PRO A C 1
ATOM 1194 O O . PRO A 1 166 ? -15.044 40.958 20.936 1.00 38.53 166 PRO A O 1
ATOM 1197 N N . PRO A 1 167 ? -13.434 41.866 19.664 1.00 38.25 167 PRO A N 1
ATOM 1198 C CA . PRO A 1 167 ? -12.322 41.199 20.345 1.00 38.25 167 PRO A CA 1
ATOM 1199 C C . PRO A 1 167 ? -11.563 42.083 21.368 1.00 38.25 167 PRO A C 1
ATOM 1201 O O . PRO A 1 167 ? -11.164 43.194 21.042 1.00 38.25 167 PRO A O 1
ATOM 1204 N N . ARG A 1 168 ? -11.257 41.449 22.518 1.00 42.03 168 ARG A N 1
ATOM 1205 C CA . ARG A 1 168 ? -10.139 41.608 23.493 1.00 42.03 168 ARG A CA 1
ATOM 1206 C C . ARG A 1 168 ? -10.005 42.877 24.356 1.00 42.03 168 ARG A C 1
ATOM 1208 O O . ARG A 1 168 ? -10.021 43.990 23.848 1.00 42.03 168 ARG A O 1
ATOM 1215 N N . PRO A 1 169 ? -9.570 42.670 25.613 1.00 40.34 169 PRO A N 1
ATOM 1216 C CA . PRO A 1 169 ? -8.481 43.441 26.205 1.00 40.34 169 PRO A CA 1
ATOM 1217 C C . PRO A 1 169 ? -7.190 42.618 26.295 1.00 40.34 169 PRO A C 1
ATOM 1219 O O . PRO A 1 169 ? -7.204 41.406 26.509 1.00 40.34 169 PRO A O 1
ATOM 1222 N N . ARG A 1 170 ? -6.077 43.328 26.111 1.00 47.22 170 ARG A N 1
ATOM 1223 C CA . ARG A 1 170 ? -4.719 42.934 26.488 1.00 47.22 170 ARG A CA 1
ATOM 1224 C C . ARG A 1 170 ? -4.563 43.098 28.002 1.00 47.22 170 ARG A C 1
ATOM 1226 O O . ARG A 1 170 ? -4.953 44.148 28.501 1.00 47.22 170 ARG A O 1
ATOM 1233 N N . TRP A 1 171 ? -3.938 42.121 28.648 1.00 48.19 171 TRP A N 1
ATOM 1234 C CA . TRP A 1 171 ? -2.935 42.313 29.695 1.00 48.19 171 TRP A CA 1
ATOM 1235 C C . TRP A 1 171 ? -1.858 41.260 29.458 1.00 48.19 171 TRP A C 1
ATOM 1237 O O . TRP A 1 171 ? -2.251 40.104 29.176 1.00 48.19 171 TRP A O 1
#

Mean predicted aligned error: 17.71 Å

Foldseek 3Di:
DDWDFDQWADWDFDFDADPVRHTDGTPDTPGDTDTDGDDALADPVVAVVQQCVQVPCVCVQDWDWDWDADVVVRGTHYTDIDDDPPRCPPPNDDDPPCVCVVVVVVCCVVPVVDDPPDDDDPDDPPDDDDDDDDPDDDDDDDDDDDDDDDDDDDDDDDDDDDDDDDDDDDD

Solvent-accessible surface area (backbone atoms only — not comparable to full-atom values): 11778 Å² total; per-residue (Å²): 136,88,78,64,80,44,87,38,52,81,46,46,64,45,65,47,56,48,100,87,67,50,77,74,48,77,78,44,75,81,37,77,60,42,81,36,84,73,88,76,65,61,38,70,68,53,30,56,51,33,49,51,56,36,69,31,75,90,54,66,89,47,71,31,58,43,76,41,65,42,79,94,79,65,41,53,27,24,73,27,60,38,56,92,82,55,63,52,72,81,73,50,92,69,84,69,64,78,68,48,48,60,61,53,50,51,47,34,40,77,73,66,72,45,53,97,82,60,82,77,84,84,81,74,84,81,76,75,94,72,82,78,81,79,83,81,81,83,83,91,78,84,89,82,88,82,83,86,86,87,82,82,88,82,88,85,85,87,81,84,82,89,81,88,84,86,86,84,82,89,131

Radius of gyration: 33.04 Å; Cα contacts (8 Å, |Δi|>4): 152; chains: 1; bounding box: 76×58×70 Å

pLDDT: mean 74.17, std 24.46, range [26.3, 98.19]